Protein AF-A0A0V0GER5-F1 (afdb_monomer_lite)

InterPro domains:
  IPR002182 NB-ARC [PF00931] (5-64)
  IPR027417 P-loop containing nucleoside triphosphate hydrolase [G3DSA:3.40.50.300] (1-65)
  IPR027417 P-loop containing nucleoside triphosphate hydrolase [SSF52540] (2-64)

Sequence (65 aa):
MVGRENEFEMMLDQLARGGRELEVVSIVGMGGIGKTTLANKIYNDPFIMSHFDIRAKATVSQEYC

Secondary structure (DSSP, 8-state):
--S-HHHHHHHHHHHHS--SS---------TTSSHHHHHHHHHT-HHHHHH-S--------GGG-

Organism: Solanum chacoense (NCBI:txid4108)

pLDDT: mean 88.84, std 9.97, range [48.81, 96.56]

Structure (mmCIF, N/CA/C/O backbone):
data_AF-A0A0V0GER5-F1
#
_entry.id   AF-A0A0V0GER5-F1
#
loop_
_atom_site.group_PDB
_atom_site.id
_atom_site.type_symbol
_atom_site.label_atom_id
_atom_site.label_alt_id
_atom_site.label_comp_id
_atom_site.label_asym_id
_atom_site.label_entity_id
_atom_site.label_seq_id
_atom_site.pdbx_PDB_ins_code
_atom_site.Cartn_x
_atom_site.Cartn_y
_atom_site.Cartn_z
_atom_site.occupancy
_atom_site.B_iso_or_equiv
_atom_site.auth_seq_id
_atom_site.auth_comp_id
_atom_site.auth_asym_id
_atom_site.auth_atom_id
_atom_site.pdbx_PDB_model_num
ATOM 1 N N . MET A 1 1 ? 8.126 7.457 8.962 1.00 58.38 1 MET A N 1
ATOM 2 C CA . M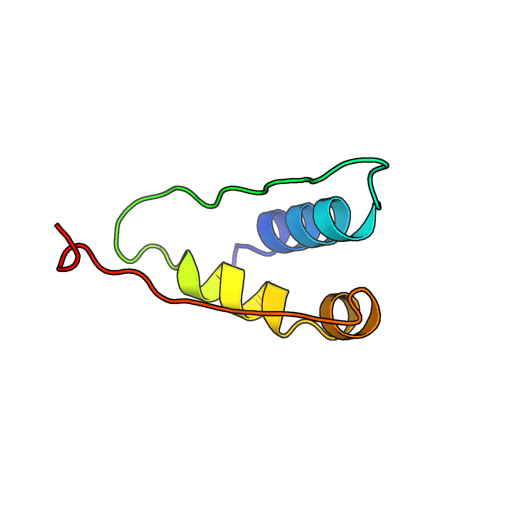ET A 1 1 ? 8.068 6.130 9.610 1.00 58.38 1 MET A CA 1
ATOM 3 C C . MET A 1 1 ? 9.510 5.702 9.753 1.00 58.38 1 MET A C 1
ATOM 5 O O . MET A 1 1 ? 10.183 5.709 8.738 1.00 58.38 1 MET A O 1
ATOM 9 N N . VAL A 1 2 ? 9.986 5.501 10.978 1.00 70.38 2 VAL A N 1
ATOM 10 C CA . VAL A 1 2 ? 11.379 5.133 11.268 1.00 70.38 2 VAL A CA 1
ATOM 11 C C . VAL A 1 2 ? 11.345 3.717 11.833 1.00 70.38 2 VAL A C 1
ATOM 13 O O . VAL A 1 2 ? 10.534 3.464 12.727 1.00 70.38 2 VAL A O 1
ATOM 16 N N . GLY A 1 3 ? 12.162 2.805 11.307 1.00 79.06 3 GLY A N 1
ATOM 17 C CA . GLY A 1 3 ? 12.325 1.449 11.846 1.00 79.06 3 GLY A CA 1
ATOM 18 C C . GLY A 1 3 ? 11.407 0.383 11.240 1.00 79.06 3 GLY A C 1
ATOM 19 O O . GLY A 1 3 ? 11.126 -0.608 11.907 1.00 79.06 3 GLY A O 1
ATOM 20 N N . ARG A 1 4 ? 10.900 0.590 10.018 1.00 85.38 4 ARG A N 1
ATOM 21 C CA . ARG A 1 4 ? 10.152 -0.430 9.239 1.00 85.38 4 ARG A CA 1
ATOM 22 C C . ARG A 1 4 ? 10.626 -0.524 7.790 1.00 85.38 4 ARG A C 1
ATOM 24 O O . ARG A 1 4 ? 9.860 -0.830 6.877 1.00 85.38 4 ARG A O 1
ATOM 31 N N . GLU A 1 5 ? 11.871 -0.138 7.559 1.00 90.88 5 GLU A N 1
ATOM 32 C CA . GLU A 1 5 ? 12.471 -0.105 6.233 1.00 90.88 5 GLU A CA 1
ATOM 33 C C . GLU A 1 5 ? 12.599 -1.528 5.684 1.00 90.88 5 GLU A C 1
ATOM 35 O O . GLU A 1 5 ? 12.226 -1.766 4.545 1.00 90.88 5 GLU A O 1
ATOM 40 N N . ASN A 1 6 ? 12.983 -2.495 6.518 1.00 90.88 6 ASN A N 1
ATOM 41 C CA . ASN A 1 6 ? 13.113 -3.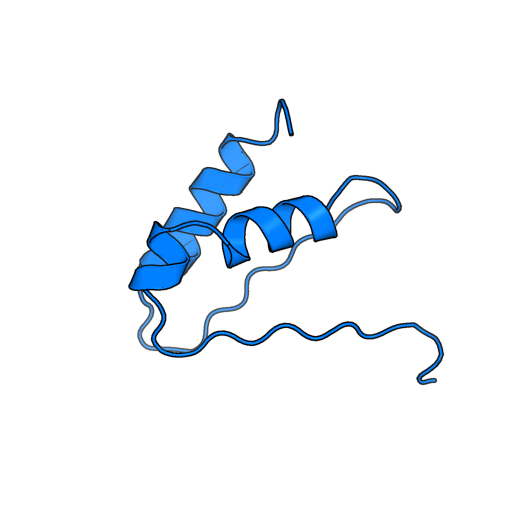889 6.095 1.00 90.88 6 ASN A CA 1
ATOM 42 C C . ASN A 1 6 ? 11.778 -4.482 5.625 1.00 90.88 6 ASN A C 1
ATOM 44 O O . ASN A 1 6 ? 11.721 -5.067 4.547 1.00 90.88 6 ASN A O 1
ATOM 48 N N . GLU A 1 7 ? 10.693 -4.316 6.389 1.00 91.25 7 GLU A N 1
ATOM 49 C CA . GLU A 1 7 ? 9.373 -4.807 5.973 1.00 91.25 7 GLU A CA 1
ATOM 50 C C . GLU A 1 7 ? 8.877 -4.105 4.709 1.00 91.25 7 GLU A C 1
ATOM 52 O O . GLU A 1 7 ? 8.228 -4.730 3.873 1.00 91.25 7 GLU A O 1
ATOM 57 N N . PHE A 1 8 ? 9.188 -2.817 4.561 1.00 92.25 8 PHE A N 1
ATOM 58 C CA . PHE A 1 8 ? 8.858 -2.060 3.363 1.00 92.25 8 PHE A CA 1
ATOM 59 C C . PHE A 1 8 ? 9.579 -2.612 2.125 1.00 92.25 8 PHE A C 1
ATOM 61 O O . PHE A 1 8 ? 8.911 -2.951 1.152 1.00 92.25 8 PHE A O 1
ATOM 68 N N . GLU A 1 9 ? 10.903 -2.771 2.184 1.00 92.38 9 GLU A N 1
ATOM 69 C CA . GLU A 1 9 ? 11.703 -3.309 1.074 1.00 92.38 9 GLU A CA 1
ATOM 70 C C . GLU A 1 9 ? 11.296 -4.747 0.721 1.00 92.38 9 GLU A C 1
ATOM 72 O O . GLU A 1 9 ? 11.125 -5.075 -0.452 1.00 92.38 9 GLU A O 1
ATOM 77 N N . MET A 1 10 ? 11.052 -5.599 1.725 1.00 91.50 10 MET A N 1
ATOM 78 C CA . MET A 1 10 ? 10.587 -6.973 1.495 1.00 91.50 10 MET A CA 1
ATOM 79 C C . MET A 1 10 ? 9.241 -7.017 0.764 1.00 91.50 10 MET A C 1
ATOM 81 O O . MET A 1 10 ? 9.039 -7.867 -0.100 1.00 91.50 10 MET A O 1
ATOM 85 N N . MET A 1 11 ? 8.313 -6.116 1.101 1.00 92.06 11 MET A N 1
ATOM 86 C CA . MET A 1 11 ? 7.017 -6.047 0.425 1.00 92.06 11 MET A CA 1
ATOM 87 C C . MET A 1 11 ? 7.130 -5.484 -0.992 1.00 92.06 11 MET A C 1
ATOM 89 O O . MET A 1 11 ? 6.434 -5.976 -1.877 1.00 92.06 11 MET A O 1
ATOM 93 N N . LEU A 1 12 ? 7.994 -4.489 -1.223 1.00 91.62 12 LEU A N 1
ATOM 94 C CA . LEU A 1 12 ? 8.257 -3.977 -2.571 1.00 91.62 12 LEU A CA 1
ATOM 95 C C . LEU A 1 12 ? 8.805 -5.075 -3.485 1.00 91.62 12 LEU A C 1
ATOM 97 O O . LEU A 1 12 ? 8.297 -5.265 -4.588 1.00 91.62 12 LEU A O 1
ATOM 101 N N . ASP A 1 13 ? 9.800 -5.819 -3.003 1.00 90.00 13 ASP A N 1
ATOM 102 C CA . ASP A 1 13 ? 10.399 -6.933 -3.735 1.00 90.00 13 ASP A CA 1
ATOM 103 C C . ASP A 1 13 ? 9.366 -8.034 -4.021 1.00 90.00 13 ASP A C 1
ATOM 105 O O . ASP A 1 13 ? 9.239 -8.468 -5.162 1.00 90.00 13 ASP A O 1
ATOM 109 N N . GLN A 1 14 ? 8.554 -8.432 -3.035 1.00 89.31 14 GLN A N 1
ATOM 110 C CA . GLN A 1 14 ? 7.479 -9.407 -3.263 1.00 89.31 14 GLN A CA 1
ATOM 111 C C . GLN A 1 14 ? 6.486 -8.941 -4.332 1.00 89.31 14 GLN A C 1
ATOM 113 O O . GLN A 1 14 ? 6.223 -9.680 -5.273 1.00 89.31 14 GLN A O 1
ATOM 118 N N . LEU A 1 15 ? 5.981 -7.709 -4.231 1.00 88.75 15 LEU A N 1
ATOM 119 C CA . LEU A 1 15 ? 4.970 -7.196 -5.160 1.00 88.75 15 LEU A CA 1
ATOM 120 C C . LEU A 1 15 ? 5.502 -7.006 -6.586 1.00 88.75 15 LEU A C 1
ATOM 122 O O . LEU A 1 15 ? 4.729 -7.122 -7.532 1.00 88.75 15 LEU A O 1
ATOM 126 N N . ALA A 1 16 ? 6.794 -6.715 -6.748 1.00 85.31 16 ALA A N 1
ATOM 127 C CA . ALA A 1 16 ? 7.386 -6.451 -8.057 1.00 85.31 16 ALA A CA 1
ATOM 128 C C . ALA A 1 16 ? 8.018 -7.670 -8.735 1.00 85.31 16 ALA A C 1
ATOM 130 O O . ALA A 1 16 ? 8.353 -7.602 -9.920 1.00 85.31 16 ALA A O 1
ATOM 131 N N . ARG A 1 17 ? 8.188 -8.785 -8.015 1.00 83.62 17 ARG A N 1
ATOM 132 C CA . ARG A 1 17 ? 8.734 -10.028 -8.582 1.00 83.62 17 ARG A CA 1
ATOM 133 C C . ARG A 1 17 ? 7.874 -10.603 -9.704 1.00 83.62 17 ARG A C 1
ATOM 135 O O . ARG A 1 17 ? 8.424 -11.312 -10.541 1.00 83.62 17 ARG A O 1
ATOM 142 N N . GLY A 1 18 ? 6.580 -10.275 -9.745 1.00 69.31 18 GLY A N 1
ATOM 143 C CA . GLY A 1 18 ? 5.668 -10.672 -10.815 1.00 69.31 18 GLY A CA 1
ATOM 144 C C . GLY A 1 18 ? 5.483 -12.189 -10.888 1.00 69.31 18 GLY A C 1
ATOM 145 O O . GLY A 1 18 ? 6.218 -12.893 -11.582 1.00 69.31 18 GLY A O 1
ATOM 146 N N . GLY A 1 19 ? 4.477 -12.705 -10.183 1.00 72.31 19 GLY A N 1
ATOM 147 C CA . GLY A 1 19 ? 4.074 -14.109 -10.256 1.00 72.31 19 GLY A CA 1
ATOM 148 C C . GLY A 1 19 ? 3.273 -14.442 -11.522 1.00 72.31 19 GLY A C 1
ATOM 149 O O . GLY A 1 19 ? 2.676 -13.577 -12.159 1.00 72.31 19 GLY A O 1
ATOM 150 N N . ARG A 1 20 ? 3.215 -15.733 -11.885 1.00 69.69 20 ARG A N 1
ATOM 151 C CA . ARG A 1 20 ? 2.285 -16.232 -12.925 1.00 69.69 20 ARG A CA 1
ATOM 152 C C . ARG A 1 20 ? 0.825 -16.274 -12.448 1.00 69.69 20 ARG A C 1
ATOM 154 O O . ARG A 1 20 ? -0.068 -16.452 -13.269 1.00 69.69 20 ARG A O 1
ATOM 161 N N . GLU A 1 21 ? 0.598 -16.134 -11.143 1.00 81.44 21 GLU A N 1
ATOM 162 C CA . GLU A 1 21 ? -0.700 -16.239 -10.473 1.00 81.44 21 GLU A CA 1
ATOM 163 C C . GLU A 1 21 ? -0.941 -15.041 -9.542 1.00 81.44 21 GLU A C 1
ATOM 165 O O . GLU A 1 21 ? -0.065 -14.203 -9.335 1.00 81.44 21 GLU A O 1
ATOM 170 N N . LEU A 1 22 ? -2.151 -14.964 -8.981 1.00 85.75 22 LEU A N 1
ATOM 171 C CA . LEU A 1 22 ? -2.536 -13.943 -8.011 1.00 85.75 22 LEU A CA 1
ATOM 172 C C . LEU A 1 22 ? -1.761 -14.120 -6.693 1.00 85.75 22 LEU A C 1
ATOM 174 O O . LEU A 1 22 ? -1.895 -15.144 -6.026 1.00 85.75 22 LEU A O 1
ATOM 178 N N . GLU A 1 23 ? -1.025 -13.089 -6.278 1.00 85.56 23 GLU A N 1
ATOM 179 C CA . GLU A 1 23 ? -0.293 -13.067 -5.007 1.00 85.56 23 GLU A CA 1
ATOM 180 C C . GLU A 1 23 ? -0.998 -12.202 -3.953 1.00 85.56 23 GLU A C 1
ATOM 182 O O . GLU A 1 23 ? -1.589 -11.163 -4.256 1.00 85.56 23 GLU A O 1
ATOM 187 N N . VAL A 1 24 ? -0.930 -12.628 -2.686 1.00 89.00 24 VAL A N 1
ATOM 188 C CA . VAL A 1 24 ? -1.540 -11.925 -1.547 1.00 89.00 24 VAL A CA 1
ATOM 189 C C . VAL A 1 24 ? -0.505 -11.718 -0.446 1.00 89.00 24 VAL A C 1
ATOM 191 O O . VAL A 1 24 ? 0.059 -12.677 0.078 1.00 89.00 24 VAL A O 1
ATOM 194 N N . VAL A 1 25 ? -0.320 -10.462 -0.034 1.00 89.44 25 VAL A N 1
ATOM 195 C CA . VAL A 1 25 ? 0.575 -10.073 1.065 1.00 89.44 25 VAL A CA 1
ATOM 196 C C . VAL A 1 25 ? -0.255 -9.574 2.249 1.00 89.44 25 VAL A C 1
ATOM 198 O O . VAL A 1 25 ? -1.030 -8.627 2.128 1.00 89.44 25 VAL A O 1
ATOM 201 N N . SER A 1 26 ? -0.093 -10.206 3.414 1.00 92.56 26 SER A N 1
ATOM 202 C CA . SER A 1 26 ? -0.837 -9.862 4.634 1.00 92.56 26 SER A CA 1
ATOM 203 C C . SER A 1 26 ? -0.001 -9.023 5.603 1.00 92.56 26 SER A C 1
ATOM 205 O O . SER A 1 26 ? 1.131 -9.380 5.920 1.00 92.56 26 SER A O 1
ATOM 207 N N . ILE A 1 27 ? -0.583 -7.946 6.147 1.00 93.50 27 ILE A N 1
ATOM 208 C CA . ILE A 1 27 ? 0.030 -7.127 7.208 1.00 93.50 27 ILE A CA 1
ATOM 209 C C . ILE A 1 27 ? -0.720 -7.365 8.519 1.00 93.50 27 ILE A C 1
ATOM 211 O O . ILE A 1 27 ? -1.852 -6.909 8.688 1.00 93.50 27 ILE A O 1
ATOM 215 N N . VAL A 1 28 ? -0.082 -8.045 9.471 1.00 93.25 28 VAL A N 1
ATOM 216 C CA . VAL A 1 28 ? -0.687 -8.424 10.759 1.00 93.25 28 VAL A CA 1
ATOM 217 C C . VAL A 1 28 ? 0.037 -7.735 11.916 1.00 93.25 28 VAL A C 1
ATOM 219 O 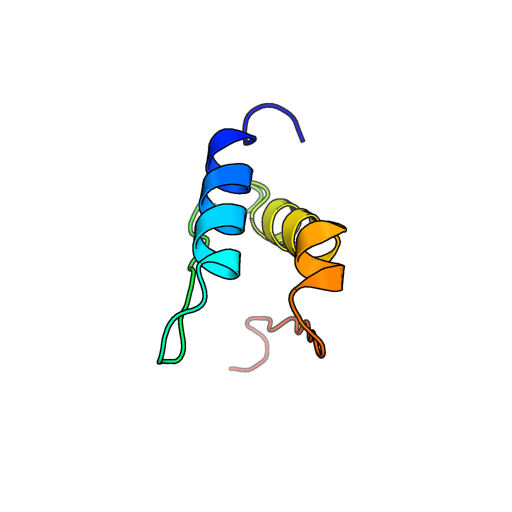O . VAL A 1 28 ? 1.220 -7.415 11.837 1.00 93.25 28 VAL A O 1
ATOM 222 N N . GLY A 1 29 ? -0.690 -7.449 12.994 1.00 93.69 29 GLY A N 1
ATOM 223 C CA . GLY A 1 29 ? -0.137 -6.838 14.200 1.00 93.69 29 GLY A CA 1
ATOM 224 C C . GLY A 1 29 ? -1.199 -6.140 15.037 1.00 93.69 29 GLY A C 1
ATOM 225 O O . GLY A 1 29 ? -2.343 -5.972 14.604 1.00 93.69 29 GLY A O 1
ATOM 226 N N . MET A 1 30 ? -0.805 -5.683 16.222 1.00 96.50 30 MET A N 1
ATOM 227 C CA . MET A 1 30 ? -1.692 -5.020 17.181 1.00 96.50 30 MET A CA 1
ATOM 228 C C . MET A 1 30 ? -2.371 -3.761 16.611 1.00 96.50 30 MET A C 1
ATOM 230 O O . MET A 1 30 ? -1.931 -3.163 15.618 1.00 96.50 30 MET A O 1
ATOM 234 N N . GLY A 1 31 ? -3.477 -3.353 17.237 1.00 94.88 31 GLY A N 1
ATOM 235 C CA . GLY A 1 31 ? -4.122 -2.065 16.967 1.00 94.88 31 GLY A CA 1
ATOM 236 C C . GLY A 1 31 ? -3.137 -0.902 17.138 1.00 94.88 31 GLY A C 1
ATOM 237 O O . GLY A 1 31 ? -2.239 -0.964 17.970 1.00 94.88 31 GLY A O 1
ATOM 238 N N . GLY A 1 32 ? -3.245 0.132 16.301 1.00 94.38 32 GLY A N 1
ATOM 239 C CA . GLY A 1 32 ? -2.392 1.328 16.390 1.00 94.38 32 GLY A CA 1
ATOM 240 C C . GLY A 1 32 ? -0.930 1.161 15.948 1.00 94.38 32 GLY A C 1
ATOM 241 O O . GLY A 1 32 ? -0.228 2.155 15.819 1.00 94.38 32 GLY A O 1
ATOM 242 N N . ILE A 1 33 ? -0.464 -0.052 15.622 1.00 93.94 33 ILE A N 1
ATOM 243 C CA . ILE A 1 33 ? 0.961 -0.308 15.329 1.00 93.94 33 ILE A CA 1
ATOM 244 C C . ILE A 1 33 ? 1.463 0.282 13.989 1.00 93.94 33 ILE A C 1
ATOM 246 O O . ILE A 1 33 ? 2.650 0.202 13.678 1.00 93.94 33 ILE A O 1
ATOM 250 N N . GLY A 1 34 ? 0.5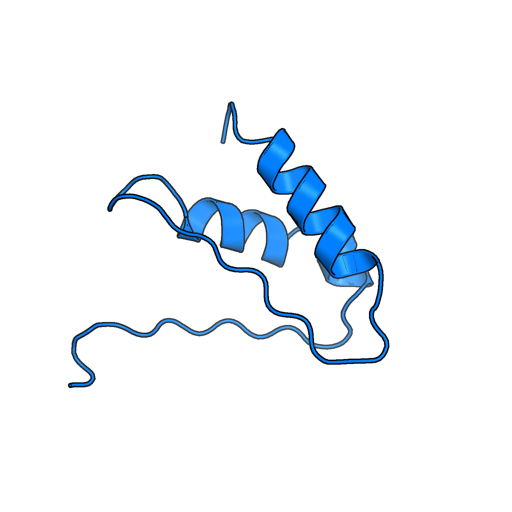69 0.852 13.170 1.00 94.06 34 GLY A N 1
ATOM 251 C CA . GLY A 1 34 ? 0.923 1.507 11.903 1.00 94.06 34 GLY A CA 1
ATOM 252 C C . GLY A 1 34 ? 0.785 0.653 10.635 1.00 94.06 34 GLY A C 1
ATOM 253 O O . GLY A 1 34 ? 1.385 0.988 9.620 1.00 94.06 34 GLY A O 1
ATOM 254 N N . LYS A 1 35 ? -0.014 -0.425 10.646 1.00 95.81 35 LYS A N 1
ATOM 255 C CA . LYS A 1 35 ? -0.239 -1.300 9.469 1.00 95.81 35 LYS A CA 1
ATOM 256 C C . LYS A 1 35 ? -0.749 -0.535 8.245 1.00 95.81 35 LYS A C 1
ATOM 258 O O . LYS A 1 35 ? -0.157 -0.602 7.175 1.00 95.81 35 LYS A O 1
ATOM 263 N N . THR A 1 36 ? -1.811 0.252 8.426 1.00 95.75 36 THR A N 1
ATOM 264 C CA . THR A 1 36 ? -2.388 1.088 7.363 1.00 95.75 36 THR A CA 1
ATOM 265 C C . THR A 1 36 ? -1.384 2.124 6.863 1.00 95.75 36 THR A C 1
ATOM 267 O O . THR A 1 36 ? -1.361 2.434 5.678 1.00 95.75 36 THR A O 1
ATOM 270 N N . THR A 1 37 ? -0.514 2.630 7.742 1.00 95.94 37 THR A N 1
ATOM 271 C CA . THR A 1 37 ? 0.562 3.555 7.366 1.00 95.94 37 THR A CA 1
ATOM 272 C C . THR A 1 37 ? 1.582 2.884 6.448 1.00 95.94 37 THR A C 1
ATOM 274 O O . THR A 1 37 ? 1.958 3.480 5.443 1.00 95.94 37 THR A O 1
ATOM 277 N N . LEU A 1 38 ? 1.987 1.644 6.745 1.00 95.06 38 LEU A N 1
ATOM 278 C CA . LEU A 1 38 ? 2.897 0.878 5.888 1.00 95.06 38 LEU A CA 1
ATOM 279 C C . LEU A 1 38 ? 2.254 0.571 4.525 1.00 95.06 38 LEU A C 1
ATOM 281 O O . LEU A 1 38 ? 2.858 0.860 3.495 1.00 95.06 38 LEU A O 1
ATOM 285 N N . ALA A 1 39 ? 1.001 0.098 4.514 1.00 95.50 39 ALA A N 1
ATOM 286 C CA . ALA A 1 39 ? 0.254 -0.155 3.277 1.00 95.50 39 ALA A CA 1
ATOM 287 C C . ALA A 1 39 ? 0.114 1.112 2.412 1.00 95.50 39 ALA A C 1
ATOM 289 O O . ALA A 1 39 ? 0.291 1.066 1.198 1.00 95.50 39 ALA A O 1
ATOM 290 N N . ASN A 1 40 ? -0.149 2.265 3.037 1.00 96.06 40 ASN A N 1
ATOM 291 C CA . ASN A 1 40 ? -0.216 3.552 2.341 1.00 96.06 40 ASN A CA 1
ATOM 292 C C . ASN A 1 40 ? 1.125 3.970 1.744 1.00 96.06 40 ASN A C 1
ATOM 294 O O . ASN A 1 40 ? 1.141 4.565 0.669 1.00 96.06 40 ASN A O 1
ATOM 298 N N . LYS A 1 41 ? 2.236 3.703 2.437 1.00 95.25 41 LYS A N 1
ATOM 299 C CA . LYS A 1 41 ? 3.568 4.019 1.921 1.00 95.25 41 LYS A CA 1
ATOM 300 C C . LYS A 1 41 ? 3.852 3.207 0.656 1.00 95.25 41 LYS A C 1
ATOM 302 O O . LYS A 1 41 ? 4.240 3.797 -0.338 1.00 95.25 41 LYS A O 1
ATOM 307 N N . ILE A 1 42 ? 3.578 1.901 0.680 1.00 94.56 42 ILE A N 1
ATOM 308 C CA . ILE A 1 42 ? 3.745 1.002 -0.475 1.00 94.56 42 ILE A CA 1
ATOM 309 C C . ILE A 1 42 ? 2.841 1.437 -1.631 1.00 94.56 42 ILE A C 1
ATOM 311 O O . ILE A 1 42 ? 3.309 1.610 -2.747 1.00 94.56 42 ILE A O 1
ATOM 315 N N . TYR A 1 43 ? 1.558 1.694 -1.362 1.00 95.75 43 TYR A N 1
ATOM 316 C CA . TYR A 1 43 ? 0.596 2.097 -2.394 1.00 95.75 43 TYR A CA 1
ATOM 317 C C . TYR A 1 43 ? 1.022 3.357 -3.164 1.00 95.75 43 TYR A C 1
ATOM 319 O O . TYR A 1 43 ? 0.753 3.466 -4.360 1.00 95.75 43 TYR A O 1
ATOM 327 N N . ASN A 1 44 ? 1.654 4.313 -2.474 1.00 95.81 44 ASN A N 1
ATOM 328 C CA . ASN A 1 44 ? 2.106 5.583 -3.046 1.00 95.81 44 ASN A CA 1
ATOM 329 C C . ASN A 1 44 ? 3.585 5.574 -3.452 1.00 95.81 44 ASN A C 1
ATOM 331 O O . ASN A 1 44 ? 4.103 6.619 -3.844 1.00 95.81 44 ASN A O 1
ATOM 335 N N . ASP A 1 45 ? 4.276 4.442 -3.326 1.00 95.38 45 ASP A N 1
ATOM 336 C CA . ASP A 1 45 ? 5.678 4.367 -3.698 1.00 95.38 45 ASP A CA 1
ATOM 337 C C . ASP A 1 45 ? 5.824 4.502 -5.226 1.00 95.38 45 ASP A C 1
ATOM 339 O O . ASP A 1 45 ? 5.133 3.784 -5.955 1.00 95.38 45 ASP A O 1
ATOM 343 N N . PRO A 1 46 ? 6.693 5.393 -5.744 1.00 95.62 46 PRO A N 1
ATOM 344 C CA . PRO A 1 46 ? 6.828 5.621 -7.182 1.00 95.62 46 PRO A CA 1
ATOM 345 C C . PRO A 1 46 ? 7.112 4.357 -8.000 1.00 95.62 46 PRO A C 1
ATOM 347 O O . PRO A 1 46 ? 6.659 4.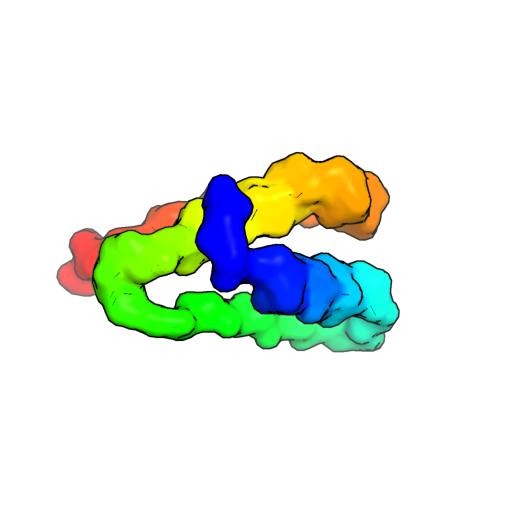265 -9.140 1.00 95.62 46 PRO A O 1
ATOM 350 N N . PHE A 1 47 ? 7.824 3.381 -7.431 1.00 93.88 47 PHE A N 1
ATOM 351 C CA . PHE A 1 47 ? 8.096 2.110 -8.094 1.00 93.88 47 PHE A CA 1
ATOM 352 C C . PHE A 1 47 ? 6.834 1.245 -8.197 1.00 93.88 47 PHE A C 1
ATOM 354 O O . PHE A 1 47 ? 6.540 0.704 -9.257 1.00 93.88 47 PHE A O 1
ATOM 361 N N . ILE A 1 48 ? 6.012 1.190 -7.146 1.00 94.12 48 ILE A N 1
ATOM 362 C CA . ILE A 1 48 ? 4.698 0.525 -7.200 1.00 94.12 48 ILE A CA 1
ATOM 363 C C . ILE A 1 48 ? 3.756 1.250 -8.166 1.00 94.12 48 ILE A C 1
ATOM 365 O O . ILE A 1 48 ? 2.993 0.613 -8.893 1.00 94.12 48 ILE A O 1
ATOM 369 N N . MET A 1 49 ? 3.812 2.584 -8.202 1.00 95.38 49 MET A N 1
ATOM 370 C CA . MET A 1 49 ? 3.008 3.389 -9.121 1.00 95.38 49 MET A CA 1
ATOM 371 C C . MET A 1 49 ? 3.318 3.103 -10.589 1.00 95.38 49 MET A C 1
ATOM 373 O O . MET A 1 49 ? 2.395 3.157 -11.397 1.00 95.38 49 MET A O 1
ATOM 377 N N . SER A 1 50 ? 4.583 2.846 -10.927 1.00 94.69 50 SER A N 1
ATOM 378 C CA . SER A 1 50 ? 4.995 2.531 -12.296 1.00 94.69 50 SER A CA 1
ATOM 379 C C . SER A 1 50 ? 4.842 1.051 -12.646 1.00 94.69 50 SER A C 1
ATOM 381 O O . SER A 1 50 ? 4.703 0.732 -13.823 1.00 94.69 50 SER A O 1
ATOM 383 N N . HIS A 1 51 ? 4.863 0.159 -11.653 1.00 91.88 51 HIS A N 1
ATOM 384 C CA . HIS A 1 51 ? 4.752 -1.284 -11.868 1.00 91.88 51 HIS A CA 1
ATOM 385 C C . HIS A 1 51 ? 3.314 -1.750 -12.143 1.00 91.88 51 HIS A C 1
ATOM 387 O O . HIS A 1 51 ? 3.113 -2.686 -12.911 1.00 91.88 51 HIS A O 1
ATOM 393 N N . PHE A 1 52 ? 2.310 -1.113 -11.530 1.00 92.00 52 PHE A N 1
ATOM 394 C CA . PHE A 1 52 ? 0.904 -1.509 -11.667 1.00 92.00 52 PHE A CA 1
ATOM 395 C C . PHE A 1 52 ? 0.093 -0.478 -12.459 1.00 92.00 52 PHE A C 1
ATOM 397 O O . PHE A 1 52 ? -0.122 0.639 -11.981 1.00 92.00 52 PHE A O 1
ATOM 404 N N . ASP A 1 53 ? -0.452 -0.896 -13.608 1.00 93.88 53 ASP A N 1
ATOM 405 C CA . ASP A 1 53 ? -1.319 -0.064 -14.460 1.00 93.88 53 ASP A CA 1
ATOM 406 C C . ASP A 1 53 ? -2.562 0.442 -13.715 1.00 93.88 53 ASP A C 1
ATOM 408 O O . ASP A 1 53 ? -3.009 1.577 -13.894 1.00 93.88 53 ASP A O 1
ATOM 412 N N . ILE A 1 54 ? -3.132 -0.414 -12.860 1.00 94.62 54 ILE A N 1
ATOM 413 C CA . ILE A 1 54 ? -4.328 -0.126 -12.072 1.00 94.62 54 ILE A CA 1
ATOM 414 C C . ILE A 1 54 ? -4.048 -0.453 -10.612 1.00 94.62 54 ILE A C 1
ATOM 416 O O . ILE A 1 54 ? -3.552 -1.525 -10.270 1.00 94.62 54 ILE A O 1
ATOM 420 N N . ARG A 1 55 ? -4.426 0.473 -9.732 1.00 94.81 55 ARG A N 1
ATOM 421 C CA . ARG A 1 55 ? -4.346 0.316 -8.280 1.00 94.81 55 ARG A CA 1
ATOM 422 C C . ARG A 1 55 ? -5.667 0.748 -7.660 1.00 94.81 55 ARG A C 1
ATOM 424 O O . ARG A 1 55 ? -6.250 1.751 -8.066 1.00 94.81 55 ARG A O 1
ATOM 431 N N . ALA A 1 56 ? -6.128 -0.005 -6.670 1.00 96.56 56 ALA A N 1
ATOM 432 C CA . ALA A 1 56 ? -7.341 0.294 -5.922 1.00 96.56 56 ALA A CA 1
ATOM 433 C C . ALA A 1 56 ? -7.079 0.154 -4.422 1.00 96.56 56 ALA A C 1
ATOM 435 O O . ALA A 1 56 ? -6.272 -0.669 -3.989 1.00 96.56 56 ALA A O 1
ATOM 436 N N . LYS A 1 57 ? -7.776 0.961 -3.622 1.00 95.88 57 LYS A N 1
ATOM 437 C CA . LYS A 1 57 ? -7.720 0.904 -2.163 1.00 95.88 57 LYS A CA 1
ATOM 438 C C . LYS A 1 57 ? -9.128 1.041 -1.602 1.00 95.88 57 LYS A C 1
ATOM 440 O O . LYS A 1 57 ? -9.823 2.005 -1.909 1.00 95.88 57 LYS A O 1
ATOM 445 N N . ALA A 1 58 ? -9.510 0.106 -0.742 1.00 95.06 58 ALA A N 1
ATOM 446 C CA . ALA A 1 58 ? -10.776 0.122 -0.024 1.00 95.06 58 ALA A CA 1
ATOM 447 C C . ALA A 1 58 ? -10.532 0.055 1.488 1.00 95.06 58 ALA A C 1
ATOM 449 O O . ALA A 1 58 ? -9.518 -0.478 1.943 1.00 95.06 58 ALA A O 1
ATOM 450 N N . THR A 1 59 ? -11.473 0.593 2.260 1.00 93.06 59 THR A N 1
ATOM 451 C CA . THR A 1 59 ? -11.497 0.487 3.722 1.00 93.06 59 THR A CA 1
ATOM 452 C C . THR A 1 59 ? -12.759 -0.266 4.108 1.00 93.06 59 THR A C 1
ATOM 454 O O . THR A 1 59 ? -13.852 0.157 3.747 1.00 93.06 59 THR A O 1
ATOM 457 N N . VAL A 1 60 ? -12.604 -1.358 4.851 1.00 91.62 60 VAL A N 1
ATOM 458 C CA . VAL A 1 60 ? -13.717 -2.136 5.405 1.00 91.62 60 VAL A CA 1
ATOM 459 C C . VAL A 1 60 ? -13.635 -2.040 6.927 1.00 91.62 60 VAL A C 1
ATOM 461 O O . VAL A 1 60 ? -12.567 -2.265 7.501 1.00 91.62 60 VAL A O 1
ATOM 464 N N . SER A 1 61 ? -14.731 -1.652 7.575 1.00 88.81 61 SER A N 1
ATOM 465 C CA . SER A 1 61 ? -14.864 -1.604 9.036 1.00 88.81 61 SER A CA 1
ATOM 466 C C . SER A 1 61 ? -15.716 -2.776 9.536 1.00 88.81 61 SER A C 1
ATOM 468 O O . SER A 1 61 ? -16.349 -3.473 8.749 1.00 88.81 61 SER A O 1
ATOM 470 N N . GLN A 1 62 ? -15.734 -3.012 10.850 1.00 85.50 62 GLN A N 1
ATOM 471 C CA . GLN A 1 62 ? -16.581 -4.056 11.445 1.00 85.50 62 GLN A CA 1
ATOM 472 C C . GLN A 1 62 ? -18.085 -3.774 11.326 1.00 85.50 62 GLN A C 1
ATOM 474 O O . GLN A 1 62 ? -18.864 -4.707 11.436 1.00 85.50 62 GLN A O 1
ATOM 479 N N . GLU A 1 63 ? -18.499 -2.532 11.055 1.00 76.44 63 GLU A N 1
ATOM 480 C CA . GLU A 1 63 ? -19.916 -2.132 10.926 1.00 76.44 63 GLU A CA 1
ATOM 481 C C . GLU A 1 63 ? -20.628 -2.720 9.688 1.00 76.44 63 GLU A C 1
ATOM 483 O O . GLU A 1 63 ? -21.758 -2.353 9.383 1.00 76.44 63 GLU A O 1
ATOM 488 N N . TYR A 1 64 ? -19.985 -3.653 8.984 1.00 58.75 64 TYR A N 1
ATOM 489 C CA . TYR A 1 64 ? -20.555 -4.441 7.892 1.00 58.75 64 TYR A CA 1
ATOM 490 C C . TYR A 1 64 ? -20.878 -5.890 8.316 1.00 58.75 64 TYR A C 1
ATOM 492 O O . TYR A 1 64 ? -20.836 -6.800 7.486 1.00 58.75 64 TYR A O 1
ATOM 500 N N . CYS A 1 65 ? -21.185 -6.114 9.598 1.00 48.81 65 CYS A N 1
ATOM 501 C CA . CYS A 1 65 ? -21.714 -7.368 10.145 1.00 48.81 65 CYS A CA 1
ATOM 502 C C . CYS A 1 65 ? -22.953 -7.099 11.000 1.00 48.81 65 CYS A C 1
ATOM 504 O O . CYS A 1 65 ? -22.866 -6.224 11.891 1.00 48.81 65 CYS A O 1
#

Foldseek 3Di:
DPDCVVVLVVVLCVVQV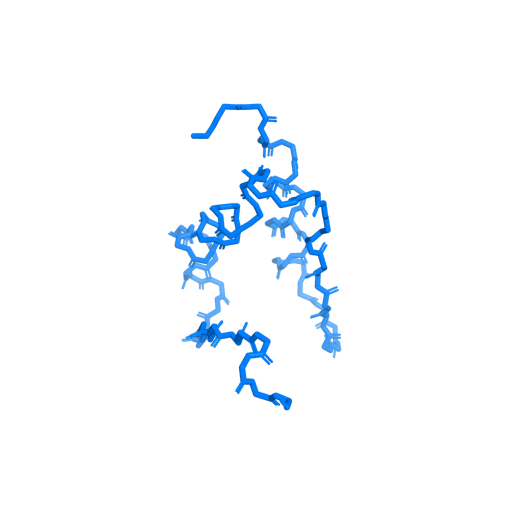DDPDDDDDDDDDDPPPCSVVSVVCNQPPVSNVVRDPDDDDDDDDPVVD

Radius of gyration: 13.14 Å; chains: 1; bounding box: 35×22×32 Å